Protein AF-A0A919GNT4-F1 (afdb_monomer_lite)

Sequence (77 aa):
MIDEVRSWLLARNDGVTDIGLDEDLIDSRLIDSLGFPEFLLFLEELAGRELDLGQESVVAFRTLRGIRDRVLAGAGR

Secondary structure (DSSP, 8-state):
-HHHHHHHHHHHSTT-----TT-BTTTTTSS-TTTHHHHHHHHHHHHTS-----HHHHHHHTBHHHIIIIIGGGTT-

pLDDT: mean 82.18, std 9.28, range [44.97, 90.5]

Radius of gyration: 11.59 Å; chains: 1; bounding box: 28×27×27 Å

Organism: NCBI:txid68272

Structure (mmCIF, N/CA/C/O backbone):
data_AF-A0A919GNT4-F1
#
_entry.id   AF-A0A919GNT4-F1
#
loop_
_atom_site.group_PDB
_atom_site.id
_atom_site.type_symbol
_atom_site.label_atom_id
_atom_site.label_alt_id
_atom_site.label_comp_id
_atom_site.label_asym_id
_atom_site.label_entity_id
_atom_site.label_seq_id
_atom_site.pdbx_PDB_ins_code
_atom_site.Cartn_x
_atom_site.Cartn_y
_atom_site.Cartn_z
_atom_site.occupancy
_atom_site.B_iso_or_equiv
_atom_site.auth_seq_id
_atom_site.auth_comp_id
_atom_site.auth_asym_id
_atom_site.auth_atom_id
_atom_site.pdbx_PDB_model_num
ATOM 1 N N . MET A 1 1 ? 4.091 -12.982 2.352 1.00 76.56 1 MET A N 1
ATOM 2 C CA . MET A 1 1 ? 4.278 -11.774 1.521 1.00 76.56 1 MET A CA 1
ATOM 3 C C . MET A 1 1 ? 2.976 -10.999 1.357 1.00 76.56 1 MET A C 1
ATOM 5 O O . MET A 1 1 ? 2.821 -10.032 2.078 1.00 76.56 1 MET A O 1
ATOM 9 N N . ILE A 1 2 ? 2.000 -11.399 0.524 1.00 84.88 2 ILE A N 1
ATOM 10 C CA . ILE A 1 2 ? 0.781 -10.563 0.363 1.00 84.88 2 ILE A CA 1
ATOM 11 C C . ILE A 1 2 ? -0.075 -10.455 1.641 1.00 84.88 2 ILE A C 1
ATOM 13 O O . ILE A 1 2 ? -0.744 -9.451 1.858 1.00 84.88 2 ILE A O 1
ATOM 17 N N . ASP A 1 3 ? -0.007 -11.468 2.505 1.00 86.69 3 ASP A N 1
ATOM 18 C CA . ASP A 1 3 ? -0.670 -11.481 3.813 1.00 86.69 3 ASP A CA 1
ATOM 19 C C . ASP A 1 3 ? -0.123 -10.408 4.774 1.00 86.69 3 ASP A C 1
ATOM 21 O O . ASP A 1 3 ? -0.872 -9.831 5.558 1.00 86.69 3 ASP A O 1
ATOM 25 N N . GLU A 1 4 ? 1.165 -10.059 4.650 1.00 89.19 4 GLU A N 1
ATOM 26 C CA . GLU A 1 4 ? 1.766 -8.967 5.429 1.00 89.19 4 GLU A CA 1
ATOM 27 C C . GLU A 1 4 ? 1.274 -7.607 4.945 1.00 89.19 4 GLU A C 1
ATOM 29 O O . GLU A 1 4 ? 0.935 -6.754 5.757 1.00 89.19 4 GLU A O 1
ATOM 34 N N . VAL A 1 5 ? 1.140 -7.433 3.625 1.00 88.06 5 VAL A N 1
ATOM 35 C CA . VAL A 1 5 ? 0.525 -6.232 3.037 1.00 88.06 5 VAL A CA 1
ATOM 36 C C . VAL A 1 5 ? -0.912 -6.075 3.533 1.00 88.06 5 VAL A C 1
ATOM 38 O O . VAL A 1 5 ? -1.301 -4.992 3.962 1.00 88.06 5 VAL A O 1
ATOM 41 N N . ARG A 1 6 ? -1.690 -7.166 3.542 1.00 89.25 6 ARG A N 1
ATOM 42 C CA . ARG A 1 6 ? -3.054 -7.173 4.089 1.00 89.25 6 ARG A CA 1
ATOM 43 C C . ARG A 1 6 ? -3.062 -6.797 5.570 1.00 89.25 6 ARG A C 1
ATOM 45 O O . ARG A 1 6 ? -3.816 -5.913 5.956 1.00 89.25 6 ARG A O 1
ATOM 52 N N . SER A 1 7 ? -2.214 -7.425 6.379 1.00 89.31 7 SER A N 1
ATOM 53 C CA . SER A 1 7 ? -2.133 -7.158 7.819 1.00 89.31 7 SER A CA 1
ATOM 54 C C . SER A 1 7 ? -1.741 -5.711 8.119 1.00 89.31 7 SER A C 1
ATOM 56 O O . SER A 1 7 ? -2.340 -5.084 8.989 1.00 89.31 7 SER A O 1
ATOM 58 N N . TRP A 1 8 ? -0.792 -5.150 7.365 1.00 90.06 8 TRP A N 1
ATOM 59 C CA . TRP A 1 8 ? -0.374 -3.755 7.500 1.00 90.06 8 TRP A CA 1
ATOM 60 C C . TRP A 1 8 ? -1.518 -2.784 7.192 1.00 90.06 8 TRP A C 1
ATOM 62 O O . TRP A 1 8 ? -1.733 -1.820 7.925 1.00 90.06 8 TRP A O 1
ATOM 72 N N . LEU A 1 9 ? -2.297 -3.065 6.143 1.00 88.50 9 LEU A N 1
ATOM 73 C CA . LEU A 1 9 ? -3.464 -2.259 5.784 1.00 88.50 9 LEU A CA 1
ATOM 74 C C . LEU A 1 9 ? -4.579 -2.367 6.829 1.00 88.50 9 LEU A C 1
ATOM 76 O O . LEU A 1 9 ? -5.126 -1.341 7.226 1.00 88.50 9 LEU A O 1
ATOM 80 N N . LEU A 1 10 ? -4.888 -3.576 7.306 1.00 89.25 10 LEU A N 1
ATOM 81 C CA . LEU A 1 10 ? -5.890 -3.795 8.355 1.00 89.25 10 LEU A CA 1
ATOM 82 C C . LEU A 1 10 ? -5.502 -3.095 9.665 1.00 89.25 10 LEU A C 1
ATOM 84 O O . LEU A 1 10 ? -6.345 -2.471 10.297 1.00 89.25 10 LEU A O 1
ATOM 88 N N . ALA A 1 11 ? -4.221 -3.125 10.045 1.00 88.81 11 ALA A N 1
ATOM 89 C CA . ALA A 1 11 ? -3.736 -2.471 11.262 1.00 88.81 11 ALA A CA 1
ATOM 90 C C . ALA A 1 11 ? -3.879 -0.938 11.236 1.00 88.81 11 ALA A C 1
ATOM 92 O O . ALA A 1 11 ? -3.946 -0.312 12.291 1.00 88.81 11 ALA A O 1
ATOM 93 N N . ARG A 1 12 ? -3.910 -0.325 10.046 1.00 86.88 12 ARG A N 1
ATOM 94 C CA . ARG A 1 12 ? -4.089 1.128 9.87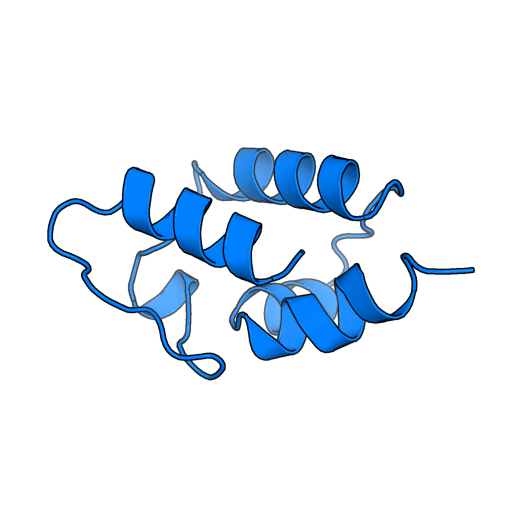7 1.00 86.88 12 ARG A CA 1
ATOM 95 C C . ARG A 1 12 ? -5.544 1.546 9.722 1.00 86.88 12 ARG A C 1
ATOM 97 O O . ARG A 1 12 ? -5.862 2.709 9.953 1.00 86.88 12 ARG A O 1
ATOM 104 N N . ASN A 1 13 ? -6.407 0.624 9.311 1.00 85.88 13 ASN A N 1
ATOM 105 C CA . ASN A 1 13 ? -7.798 0.899 8.992 1.00 85.88 13 ASN A CA 1
ATOM 106 C C . ASN A 1 13 ? -8.711 0.259 10.037 1.00 85.88 13 ASN A C 1
ATOM 108 O O . ASN A 1 13 ? -9.163 -0.878 9.894 1.00 85.88 13 ASN A O 1
ATOM 112 N N . ASP A 1 14 ? -8.995 1.023 11.090 1.00 79.25 14 ASP A N 1
ATOM 113 C CA . ASP 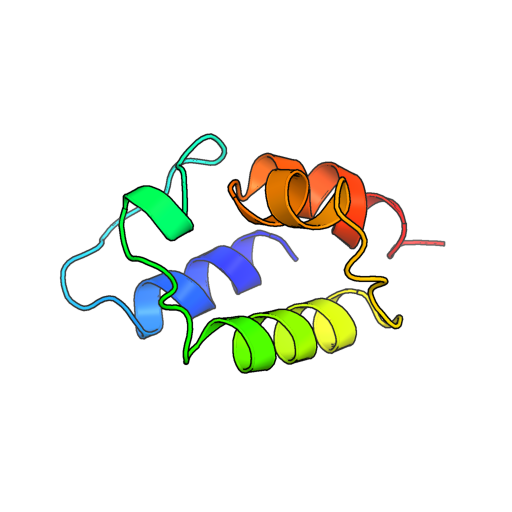A 1 14 ? -9.896 0.599 12.157 1.00 79.25 14 ASP A CA 1
ATOM 114 C C . ASP A 1 14 ? -11.320 0.415 11.596 1.00 79.25 14 ASP A C 1
ATOM 116 O O . ASP A 1 14 ? -11.913 1.338 11.034 1.00 79.25 14 ASP A O 1
ATOM 120 N N . GLY A 1 15 ? -11.853 -0.804 11.693 1.00 81.25 15 GLY A N 1
ATOM 121 C CA . GLY A 1 15 ? -13.168 -1.170 11.151 1.00 81.25 15 GLY A CA 1
ATOM 122 C C . GLY A 1 15 ? -13.145 -1.923 9.817 1.00 81.25 15 GLY A C 1
ATOM 123 O O . GLY A 1 15 ? -14.191 -2.417 9.391 1.00 81.25 15 GLY A O 1
ATOM 124 N N . VAL A 1 16 ? -11.980 -2.091 9.186 1.00 85.44 16 VAL A N 1
ATOM 125 C CA . VAL A 1 16 ? -11.827 -2.997 8.040 1.00 85.44 16 VAL A CA 1
ATOM 126 C C . VAL A 1 16 ? -11.464 -4.380 8.567 1.00 85.44 16 VAL A C 1
ATOM 128 O O . VAL A 1 16 ? -10.518 -4.540 9.331 1.00 85.4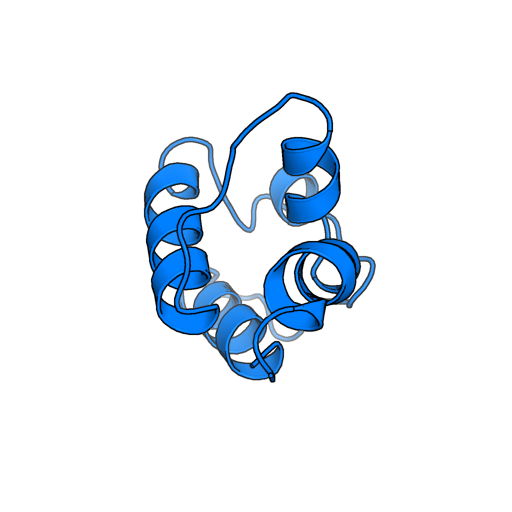4 16 VAL A O 1
ATOM 131 N N . THR A 1 17 ? -12.252 -5.387 8.198 1.00 82.62 17 THR A N 1
ATOM 132 C CA . THR A 1 17 ? -12.073 -6.773 8.670 1.00 82.62 17 THR A CA 1
ATOM 133 C C . THR A 1 17 ? -11.456 -7.679 7.616 1.00 82.62 17 THR A C 1
ATOM 135 O O . THR A 1 17 ? -10.775 -8.638 7.969 1.00 82.62 17 THR A O 1
ATOM 138 N N . ASP A 1 18 ? -11.659 -7.365 6.337 1.00 84.31 18 ASP A N 1
ATOM 139 C CA . ASP A 1 18 ? -11.023 -8.059 5.228 1.00 84.31 18 ASP A CA 1
ATOM 140 C C . ASP A 1 18 ? -10.839 -7.128 4.026 1.00 84.31 18 ASP A C 1
ATOM 142 O O . ASP A 1 18 ? -11.621 -6.198 3.831 1.00 84.31 18 ASP A O 1
ATOM 146 N N . ILE A 1 19 ? -9.804 -7.381 3.220 1.00 86.88 19 ILE A N 1
ATOM 147 C CA . ILE A 1 19 ? -9.494 -6.605 2.012 1.00 86.88 19 ILE A CA 1
ATOM 148 C C . ILE A 1 19 ? -9.418 -7.568 0.828 1.00 86.88 19 ILE A C 1
ATOM 150 O O . ILE A 1 19 ? -8.600 -8.490 0.807 1.00 86.88 19 ILE A O 1
ATOM 154 N N . GLY A 1 20 ? -10.256 -7.364 -0.185 1.00 88.12 20 GLY A N 1
ATOM 155 C CA . GLY A 1 20 ? -10.244 -8.182 -1.397 1.00 88.12 20 GLY A CA 1
ATOM 156 C C . GLY A 1 20 ? -8.924 -8.072 -2.170 1.00 88.12 20 GLY A C 1
ATOM 157 O O . GLY A 1 20 ? -8.249 -7.048 -2.146 1.00 88.12 20 GLY A O 1
ATOM 158 N N . LEU A 1 21 ? -8.540 -9.121 -2.908 1.00 85.69 21 LEU A N 1
ATOM 159 C CA . LEU A 1 21 ? -7.355 -9.047 -3.782 1.00 85.69 21 LEU A CA 1
ATOM 160 C C . LEU A 1 21 ? -7.524 -8.038 -4.929 1.00 85.69 21 LEU A C 1
ATOM 162 O O . LEU A 1 21 ? -6.549 -7.461 -5.406 1.00 85.69 21 LEU A O 1
ATOM 166 N N . ASP A 1 22 ? -8.766 -7.853 -5.352 1.00 87.00 22 ASP A N 1
ATOM 167 C CA . ASP A 1 22 ? -9.209 -6.933 -6.393 1.00 87.00 22 ASP A CA 1
ATOM 168 C C . ASP A 1 22 ? -9.649 -5.571 -5.843 1.00 87.00 22 ASP A C 1
ATOM 170 O O . ASP A 1 22 ? -10.057 -4.718 -6.624 1.00 87.00 22 ASP A O 1
ATOM 174 N N . GLU A 1 23 ? -9.580 -5.377 -4.523 1.00 86.81 23 GLU A N 1
ATOM 175 C CA . GLU A 1 23 ? -10.052 -4.153 -3.884 1.00 86.81 23 GLU A CA 1
ATOM 176 C C . GLU A 1 23 ? -9.122 -2.979 -4.191 1.00 86.81 23 GLU A C 1
ATOM 178 O O . GLU A 1 23 ? -7.894 -3.136 -4.145 1.00 86.81 23 GLU A O 1
ATOM 183 N N . ASP A 1 24 ? -9.706 -1.818 -4.497 1.00 87.31 24 ASP A N 1
ATOM 184 C CA . ASP A 1 24 ? -8.944 -0.603 -4.785 1.00 87.31 24 ASP A CA 1
ATOM 185 C C . ASP A 1 24 ? -8.568 0.108 -3.478 1.00 87.31 24 ASP A C 1
ATOM 187 O O . ASP A 1 24 ? -9.367 0.794 -2.849 1.00 87.31 24 ASP A O 1
ATOM 191 N N . LEU A 1 25 ? -7.310 -0.042 -3.072 1.00 86.94 25 LEU A N 1
ATOM 192 C CA . LEU A 1 25 ? -6.756 0.500 -1.834 1.00 86.94 25 LEU A CA 1
ATOM 193 C C . LEU A 1 25 ? -6.809 2.033 -1.764 1.00 86.94 25 LEU A C 1
ATOM 195 O O . LEU A 1 25 ? -6.829 2.596 -0.669 1.00 86.94 25 LEU A O 1
ATOM 199 N N . ILE A 1 26 ? -6.813 2.709 -2.913 1.00 85.06 26 ILE A N 1
ATOM 200 C CA . ILE A 1 26 ? -6.848 4.171 -2.987 1.00 85.06 26 ILE A CA 1
ATOM 201 C C . ILE A 1 26 ? -8.303 4.648 -2.948 1.00 85.06 26 ILE A C 1
ATOM 203 O O . ILE A 1 26 ? -8.625 5.572 -2.202 1.00 85.06 26 ILE A O 1
ATOM 207 N N . ASP A 1 27 ? -9.190 4.009 -3.716 1.00 85.06 27 ASP A N 1
ATOM 208 C CA . ASP A 1 27 ? -10.618 4.359 -3.753 1.00 85.06 27 ASP A CA 1
ATOM 209 C C . ASP A 1 27 ? -11.319 4.048 -2.423 1.00 85.06 27 ASP A C 1
ATOM 211 O O . ASP A 1 27 ? -12.013 4.902 -1.867 1.00 85.06 27 ASP A O 1
ATOM 215 N N . SER A 1 28 ? -11.027 2.882 -1.833 1.00 84.75 28 SER A N 1
ATOM 216 C CA . SER A 1 28 ? -11.498 2.489 -0.501 1.00 84.75 28 SER A CA 1
ATOM 217 C C . SER A 1 28 ? -10.882 3.316 0.635 1.00 84.75 28 SER A C 1
ATOM 219 O O . SER A 1 28 ? -11.216 3.085 1.795 1.00 84.75 28 SER A O 1
ATOM 221 N N . ARG A 1 29 ? -9.990 4.273 0.326 1.00 85.25 29 ARG A N 1
ATOM 222 C CA . ARG A 1 29 ? -9.250 5.105 1.292 1.00 85.25 29 ARG A CA 1
ATOM 223 C C . ARG A 1 29 ? -8.483 4.294 2.336 1.00 85.25 29 ARG A C 1
ATOM 225 O O . ARG A 1 29 ? -8.301 4.740 3.462 1.00 85.25 29 ARG A O 1
ATOM 232 N N . LEU A 1 30 ? -8.013 3.109 1.949 1.00 87.06 30 LEU A N 1
ATOM 233 C CA . LEU A 1 30 ? -7.139 2.290 2.788 1.00 87.06 30 LEU A CA 1
ATOM 234 C C . LEU A 1 30 ? -5.725 2.879 2.847 1.00 87.06 30 LEU A C 1
ATOM 236 O O . LEU A 1 30 ? -5.001 2.658 3.821 1.00 87.06 30 LEU A O 1
ATOM 240 N N . ILE A 1 31 ? -5.342 3.619 1.799 1.00 85.00 31 ILE A N 1
ATOM 241 C CA . ILE A 1 31 ? -4.101 4.383 1.710 1.00 85.00 31 ILE A CA 1
ATOM 242 C C . ILE A 1 31 ? -4.403 5.795 1.204 1.00 85.00 31 ILE A C 1
ATOM 244 O O . ILE A 1 31 ? -4.782 5.993 0.050 1.00 85.00 31 ILE A O 1
ATOM 248 N N . ASP A 1 32 ? -4.157 6.787 2.053 1.00 81.62 32 ASP A N 1
ATOM 249 C CA . ASP A 1 32 ? -4.173 8.197 1.669 1.00 81.62 32 ASP A CA 1
ATOM 250 C C . ASP A 1 32 ? -2.845 8.641 1.037 1.00 81.62 32 ASP A C 1
ATOM 252 O O . ASP A 1 32 ? -1.795 8.015 1.205 1.00 81.62 32 ASP A O 1
ATOM 256 N N . SER A 1 33 ? -2.858 9.800 0.374 1.00 76.06 33 SER A N 1
ATOM 257 C CA . SER A 1 33 ? -1.673 10.406 -0.256 1.00 76.06 33 SER A CA 1
ATOM 258 C C . SER A 1 33 ? -0.480 10.587 0.693 1.00 76.06 33 SER A C 1
ATOM 260 O O . SER A 1 33 ? 0.664 10.531 0.251 1.00 76.06 33 SER A O 1
ATOM 262 N N . LEU A 1 34 ? -0.737 10.770 1.992 1.00 83.19 34 LEU A N 1
ATOM 263 C CA . LEU A 1 34 ? 0.288 10.881 3.035 1.00 83.19 34 LEU A CA 1
ATOM 264 C C . LEU A 1 34 ? 0.879 9.526 3.445 1.00 83.19 34 LEU A C 1
ATOM 266 O O . LEU A 1 34 ? 2.050 9.459 3.802 1.00 83.19 34 LEU A O 1
ATOM 270 N N . GLY A 1 35 ? 0.081 8.456 3.400 1.00 82.94 35 GLY A N 1
ATOM 271 C CA . GLY A 1 35 ? 0.515 7.099 3.742 1.00 82.94 35 GLY A CA 1
ATOM 272 C C . GLY A 1 35 ? 1.161 6.356 2.574 1.00 82.94 35 GLY A C 1
ATOM 273 O O . GLY A 1 35 ? 1.801 5.329 2.785 1.00 82.94 35 GLY A O 1
ATOM 274 N N . PHE A 1 36 ? 1.016 6.874 1.352 1.00 84.25 36 PHE A N 1
ATOM 275 C CA . PHE A 1 36 ? 1.531 6.244 0.140 1.00 84.25 36 PHE A CA 1
ATOM 276 C C . PHE A 1 36 ? 3.062 6.064 0.141 1.00 84.25 36 PHE A C 1
ATOM 278 O O . PHE A 1 36 ? 3.507 4.952 -0.125 1.00 84.25 36 PHE A O 1
ATOM 285 N N . PRO A 1 37 ? 3.892 7.066 0.499 1.00 86.62 37 PRO A N 1
ATOM 286 C CA . PRO A 1 37 ? 5.346 6.882 0.555 1.00 86.62 37 PRO A CA 1
ATOM 287 C C . PRO A 1 37 ? 5.779 5.830 1.586 1.00 86.62 37 PRO A C 1
ATOM 289 O O . PRO A 1 37 ? 6.699 5.059 1.335 1.00 86.62 37 PRO A O 1
ATOM 292 N N . GLU A 1 38 ? 5.097 5.767 2.732 1.00 89.31 38 GLU A N 1
ATOM 293 C CA . GLU A 1 38 ? 5.391 4.790 3.789 1.00 89.31 38 GLU A CA 1
ATOM 294 C C . GLU A 1 38 ? 5.009 3.367 3.364 1.00 89.31 38 GLU A C 1
ATOM 296 O O . GLU A 1 38 ? 5.735 2.411 3.627 1.00 89.31 38 GLU A O 1
ATOM 301 N N . PHE A 1 39 ? 3.897 3.232 2.638 1.00 88.06 39 PHE A N 1
ATOM 302 C CA . PHE A 1 39 ? 3.494 1.963 2.045 1.00 88.06 39 PHE A CA 1
ATOM 303 C C . PHE A 1 39 ? 4.502 1.453 1.015 1.00 88.06 39 PHE A C 1
ATOM 305 O O . PHE A 1 39 ? 4.775 0.258 0.950 1.00 88.06 39 PHE A O 1
ATOM 312 N N . LEU A 1 40 ? 5.069 2.353 0.215 1.00 86.38 40 LEU A N 1
ATOM 313 C CA . LEU A 1 40 ? 6.062 1.991 -0.787 1.00 86.38 40 LEU A CA 1
ATOM 314 C C . LEU A 1 40 ? 7.352 1.487 -0.155 1.00 86.38 40 LEU A C 1
ATOM 316 O O . LEU A 1 40 ? 7.804 0.417 -0.543 1.00 86.38 40 LEU A O 1
ATOM 320 N N . LEU A 1 41 ? 7.861 2.179 0.867 1.00 87.62 41 LEU A N 1
ATOM 321 C CA . LEU A 1 41 ? 9.003 1.716 1.661 1.00 87.62 41 LEU A CA 1
ATOM 322 C C . LEU A 1 41 ? 8.758 0.313 2.229 1.00 87.62 41 LEU A C 1
ATOM 324 O O . LEU A 1 41 ? 9.590 -0.576 2.075 1.00 87.62 41 LEU A O 1
ATOM 328 N N . PHE A 1 42 ? 7.576 0.078 2.805 1.00 89.75 42 PHE A N 1
ATOM 329 C CA . PHE A 1 42 ? 7.202 -1.245 3.303 1.00 89.75 42 PHE A CA 1
ATOM 330 C C . PHE A 1 42 ? 7.217 -2.312 2.195 1.00 89.75 42 PHE A C 1
ATOM 332 O O . PHE A 1 42 ? 7.703 -3.425 2.398 1.00 89.75 42 PHE A O 1
ATOM 339 N N . LEU A 1 43 ? 6.706 -1.988 1.005 1.00 87.12 43 LEU A N 1
ATOM 340 C CA . LEU A 1 43 ? 6.723 -2.906 -0.133 1.00 87.12 43 LEU A CA 1
ATOM 341 C C . LEU A 1 43 ? 8.135 -3.145 -0.683 1.00 87.12 43 LEU A C 1
ATOM 343 O O . LEU A 1 43 ? 8.413 -4.259 -1.120 1.00 87.12 43 LEU A O 1
ATOM 347 N N . GLU A 1 44 ? 9.008 -2.140 -0.667 1.00 88.44 44 GLU A N 1
ATOM 348 C CA . GLU A 1 44 ? 10.421 -2.255 -1.044 1.00 88.44 44 GLU A CA 1
ATOM 349 C C . GLU A 1 44 ? 11.177 -3.178 -0.094 1.00 88.44 44 GLU A C 1
ATOM 351 O O . GLU A 1 44 ? 11.891 -4.072 -0.549 1.00 88.44 44 GLU A O 1
ATOM 356 N N . GLU A 1 45 ? 10.970 -3.017 1.216 1.00 89.06 45 GLU A N 1
ATOM 357 C CA . GLU A 1 45 ? 11.538 -3.893 2.242 1.00 89.06 45 GLU A CA 1
ATOM 358 C C . GLU A 1 45 ? 11.043 -5.332 2.078 1.00 89.06 45 GLU A C 1
ATOM 360 O O . GLU A 1 45 ? 11.837 -6.273 2.082 1.00 89.06 45 GLU A O 1
ATOM 365 N N . LEU A 1 46 ? 9.737 -5.507 1.857 1.00 87.81 46 LEU A N 1
ATOM 366 C CA . LEU A 1 46 ? 9.128 -6.820 1.658 1.00 87.81 46 LEU A CA 1
ATOM 367 C C . LEU A 1 46 ? 9.601 -7.490 0.356 1.00 87.81 46 LEU A C 1
ATOM 369 O O . LEU A 1 46 ? 9.756 -8.710 0.304 1.00 87.81 46 LEU A O 1
ATOM 373 N N . ALA A 1 47 ? 9.801 -6.708 -0.708 1.00 85.06 47 ALA A N 1
ATOM 374 C CA . ALA A 1 47 ? 10.271 -7.195 -2.003 1.00 85.06 47 ALA A CA 1
ATOM 375 C C . ALA A 1 47 ? 11.801 -7.319 -2.087 1.00 85.06 47 ALA A C 1
ATOM 377 O O . ALA A 1 47 ? 12.300 -7.946 -3.023 1.00 85.06 47 ALA A O 1
ATOM 378 N N . GLY A 1 48 ? 12.538 -6.712 -1.153 1.00 86.75 48 GLY A N 1
ATOM 379 C CA . GLY A 1 48 ? 13.999 -6.653 -1.143 1.00 86.75 48 GLY A CA 1
ATOM 380 C C . GLY A 1 48 ? 14.600 -5.858 -2.306 1.00 86.75 48 GLY A C 1
ATOM 381 O O . GLY A 1 48 ? 15.735 -6.123 -2.703 1.00 86.75 48 GLY A O 1
ATOM 382 N N . ARG A 1 49 ? 13.843 -4.932 -2.905 1.00 84.56 49 ARG A N 1
ATOM 383 C CA . ARG A 1 49 ? 14.275 -4.134 -4.063 1.00 84.56 49 ARG A CA 1
ATOM 384 C C . ARG A 1 49 ? 13.564 -2.790 -4.108 1.00 84.56 49 ARG A C 1
ATOM 386 O O . ARG A 1 49 ? 12.417 -2.692 -3.688 1.00 84.56 49 ARG A O 1
ATOM 393 N N . GLU A 1 50 ? 14.221 -1.811 -4.716 1.00 83.31 50 GLU A N 1
ATOM 394 C CA . GLU A 1 50 ? 13.638 -0.494 -4.976 1.00 83.31 50 GLU A CA 1
ATOM 395 C C . GLU A 1 50 ? 12.477 -0.598 -5.985 1.00 83.31 50 GLU A C 1
ATOM 397 O O . GLU A 1 50 ? 12.518 -1.392 -6.943 1.00 83.31 50 GLU A O 1
ATOM 402 N N . LEU A 1 51 ?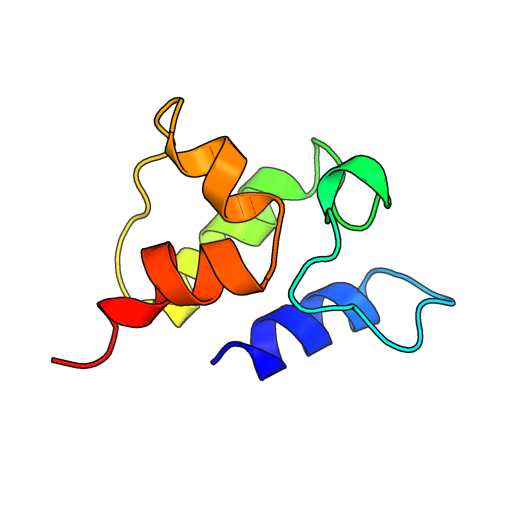 11.415 0.172 -5.752 1.00 82.00 51 LEU A N 1
ATOM 403 C CA . LEU A 1 51 ? 10.219 0.204 -6.585 1.00 82.00 51 LEU A CA 1
ATOM 404 C C . LEU A 1 51 ? 10.191 1.480 -7.424 1.00 82.00 51 LEU A C 1
ATOM 406 O O . LEU A 1 51 ? 10.062 2.584 -6.910 1.00 82.00 51 LEU A O 1
ATOM 410 N N . ASP A 1 52 ? 10.227 1.322 -8.748 1.00 74.06 52 ASP A N 1
ATOM 411 C CA . ASP A 1 52 ? 10.109 2.453 -9.667 1.00 74.06 52 ASP A CA 1
ATOM 412 C C . ASP A 1 52 ? 8.641 2.896 -9.804 1.00 74.06 52 ASP A C 1
ATOM 414 O O . ASP A 1 52 ? 7.779 2.168 -10.315 1.00 74.06 52 ASP A O 1
ATOM 418 N N . LEU A 1 53 ? 8.342 4.101 -9.317 1.00 70.06 53 LEU A N 1
ATOM 419 C CA . LEU A 1 53 ? 7.004 4.701 -9.292 1.00 70.06 53 LEU A CA 1
ATOM 420 C C . LEU A 1 53 ? 6.672 5.434 -10.596 1.00 70.06 53 LEU A C 1
ATOM 422 O O . LEU A 1 53 ? 6.266 6.597 -10.594 1.00 70.06 53 LEU A O 1
ATOM 426 N N . GLY A 1 54 ? 6.833 4.759 -11.730 1.00 72.38 54 GLY A N 1
ATOM 427 C CA . GLY A 1 54 ? 6.303 5.237 -13.002 1.00 72.38 54 GLY A CA 1
ATOM 428 C C . GLY A 1 54 ? 4.765 5.267 -13.041 1.00 72.38 54 GLY A C 1
ATOM 429 O O . GLY A 1 54 ? 4.073 4.712 -12.183 1.00 72.38 54 GLY A O 1
ATOM 430 N N . GLN A 1 55 ? 4.207 5.872 -14.095 1.00 57.69 55 GLN A N 1
ATOM 431 C CA . GLN A 1 55 ? 2.751 5.977 -14.318 1.00 57.69 55 GLN A CA 1
ATOM 432 C C . GLN A 1 55 ? 2.031 4.613 -14.327 1.00 57.69 55 GLN A C 1
ATOM 434 O O . GLN A 1 55 ? 0.911 4.495 -13.833 1.00 57.69 55 GLN A O 1
ATOM 439 N N . GLU A 1 56 ? 2.673 3.561 -14.840 1.00 57.34 56 GLU A N 1
ATOM 440 C CA . GLU A 1 56 ? 2.103 2.204 -14.857 1.00 57.34 56 GLU A CA 1
ATOM 441 C C . GLU A 1 56 ? 2.129 1.518 -13.482 1.00 57.34 56 GLU A C 1
ATOM 443 O O . GLU A 1 56 ? 1.318 0.628 -13.217 1.00 57.34 56 GLU A O 1
ATOM 448 N N . SER A 1 57 ? 3.021 1.945 -12.586 1.00 68.62 57 SER A N 1
ATOM 449 C CA . SER A 1 57 ? 3.189 1.340 -11.265 1.00 68.62 57 SER A CA 1
ATOM 450 C C . SER A 1 57 ? 2.070 1.754 -10.312 1.00 68.62 57 SER A C 1
ATOM 452 O O . SER A 1 57 ? 1.571 0.918 -9.564 1.00 68.62 57 SER A O 1
ATOM 454 N N . VAL A 1 58 ? 1.580 2.998 -10.393 1.00 75.31 58 VAL A N 1
ATOM 455 C CA . VAL A 1 58 ? 0.459 3.485 -9.560 1.00 75.31 58 VAL A CA 1
ATOM 456 C C . VAL A 1 58 ? -0.784 2.604 -9.717 1.00 75.31 58 VAL A C 1
ATOM 458 O O . VAL A 1 58 ? -1.431 2.261 -8.729 1.00 75.31 58 VAL A O 1
ATOM 461 N N . VAL A 1 59 ? -1.089 2.171 -10.943 1.00 76.69 59 VAL A N 1
ATOM 462 C CA . VAL A 1 59 ? -2.217 1.265 -11.217 1.00 76.69 59 VAL A CA 1
ATOM 463 C C . VAL A 1 59 ? -1.992 -0.115 -10.590 1.00 76.69 59 VAL A C 1
ATOM 465 O O . VAL A 1 59 ? -2.940 -0.739 -10.119 1.00 76.69 59 VAL A O 1
ATOM 468 N N . ALA A 1 60 ? -0.746 -0.588 -10.528 1.00 79.06 60 ALA A N 1
ATOM 469 C CA . ALA A 1 60 ? -0.418 -1.855 -9.882 1.00 79.06 60 ALA A CA 1
ATOM 470 C C . ALA A 1 60 ? -0.555 -1.791 -8.350 1.00 79.06 60 ALA A C 1
ATOM 472 O O . ALA A 1 60 ? -0.972 -2.778 -7.749 1.00 79.06 60 ALA A O 1
ATOM 473 N N . PHE A 1 61 ? -0.273 -0.643 -7.725 1.00 81.62 61 PHE A N 1
ATOM 474 C CA . PHE A 1 61 ? -0.424 -0.450 -6.275 1.00 81.62 61 PHE A CA 1
ATOM 475 C C . PHE A 1 61 ? -1.869 -0.253 -5.819 1.00 81.62 61 PHE A C 1
ATOM 477 O O . PHE A 1 61 ? -2.146 -0.357 -4.628 1.00 81.62 61 PHE A O 1
ATOM 484 N N . ARG A 1 62 ? -2.8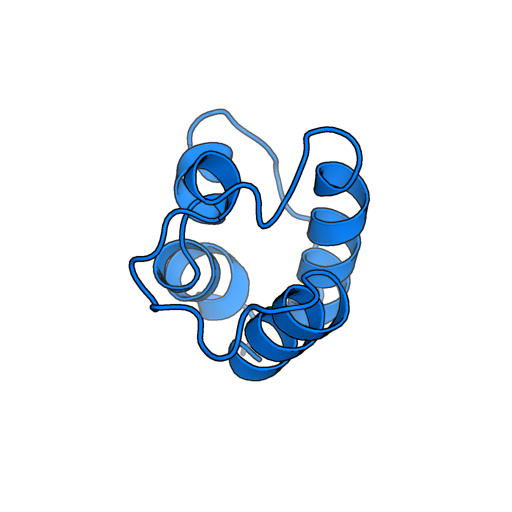01 -0.013 -6.750 1.00 86.62 62 ARG A N 1
ATOM 485 C CA . ARG A 1 62 ? -4.224 0.112 -6.422 1.00 86.62 62 ARG A CA 1
ATOM 486 C C . ARG A 1 62 ? -4.828 -1.168 -5.881 1.00 86.62 62 ARG A C 1
ATOM 488 O O . ARG A 1 62 ? -5.748 -1.076 -5.097 1.00 86.62 62 ARG A O 1
ATOM 495 N N . THR A 1 63 ? -4.334 -2.343 -6.265 1.00 90.50 63 THR A N 1
ATOM 496 C CA . THR A 1 63 ? -4.922 -3.618 -5.825 1.00 90.50 63 THR A CA 1
ATOM 497 C C . THR A 1 63 ? -3.865 -4.534 -5.234 1.00 90.50 63 THR A C 1
ATOM 499 O O . THR A 1 63 ? -2.734 -4.599 -5.722 1.00 90.50 63 THR A O 1
ATOM 502 N N . LEU A 1 64 ? -4.241 -5.325 -4.225 1.00 89.00 64 LEU A N 1
ATOM 503 C CA . LEU A 1 64 ? -3.352 -6.346 -3.657 1.00 89.00 64 LEU A CA 1
ATOM 504 C C . LEU A 1 64 ? -2.891 -7.354 -4.720 1.00 89.00 64 LEU A C 1
ATOM 506 O O . LEU A 1 64 ? -1.750 -7.817 -4.689 1.00 89.00 64 LEU A O 1
ATOM 510 N N . ARG A 1 65 ? -3.747 -7.680 -5.696 1.00 89.06 65 ARG A N 1
ATOM 511 C CA . ARG A 1 65 ? -3.363 -8.509 -6.840 1.00 89.06 65 ARG A CA 1
ATOM 512 C C . ARG A 1 65 ? -2.262 -7.849 -7.660 1.00 89.06 65 ARG A C 1
ATOM 514 O O . ARG A 1 65 ? -1.296 -8.529 -7.985 1.00 89.06 65 ARG A O 1
ATOM 521 N N . GLY A 1 66 ? -2.397 -6.567 -7.994 1.00 87.94 66 GLY A N 1
ATOM 522 C CA . GLY A 1 66 ? -1.392 -5.837 -8.767 1.00 87.94 66 GLY A CA 1
ATOM 523 C C . GLY A 1 66 ? -0.043 -5.799 -8.051 1.00 87.94 66 GLY A C 1
ATOM 524 O O . GLY A 1 66 ? 0.979 -6.112 -8.659 1.00 87.94 66 GLY A O 1
ATOM 525 N N . ILE A 1 67 ? -0.052 -5.552 -6.740 1.00 86.81 67 ILE A N 1
ATOM 526 C CA . ILE A 1 67 ? 1.140 -5.619 -5.887 1.00 86.81 67 ILE A CA 1
ATOM 527 C C . ILE A 1 67 ? 1.743 -7.023 -5.941 1.00 86.81 67 ILE A C 1
ATOM 529 O O . ILE A 1 67 ? 2.924 -7.191 -6.228 1.00 86.81 67 ILE A O 1
ATOM 533 N N . ARG A 1 68 ? 0.940 -8.069 -5.743 1.00 87.62 68 ARG A N 1
ATOM 534 C CA . ARG A 1 68 ? 1.430 -9.449 -5.817 1.00 87.62 68 ARG A CA 1
ATOM 535 C C . ARG A 1 68 ? 2.089 -9.760 -7.166 1.00 87.62 68 ARG A C 1
ATOM 537 O O . ARG A 1 68 ? 3.175 -10.325 -7.186 1.00 87.62 68 ARG A O 1
ATOM 544 N N . ASP A 1 69 ? 1.448 -9.394 -8.271 1.00 85.69 69 ASP A N 1
ATOM 545 C CA . ASP A 1 69 ? 1.891 -9.739 -9.627 1.00 85.69 69 ASP A CA 1
ATOM 546 C C . ASP A 1 69 ? 3.052 -8.874 -10.144 1.00 85.69 69 ASP A C 1
ATOM 548 O O . ASP A 1 69 ? 3.852 -9.335 -10.952 1.00 85.69 69 ASP A O 1
ATOM 552 N N . ARG A 1 70 ? 3.163 -7.614 -9.708 1.00 82.25 70 ARG A N 1
ATOM 553 C CA . ARG A 1 70 ? 4.178 -6.666 -10.208 1.00 82.25 70 ARG A CA 1
ATOM 554 C C . ARG A 1 70 ? 5.306 -6.412 -9.219 1.00 82.25 70 ARG A C 1
ATOM 556 O O . ARG A 1 70 ? 6.448 -6.215 -9.629 1.00 82.25 70 ARG A O 1
ATOM 563 N N . VAL A 1 71 ? 5.002 -6.413 -7.925 1.00 80.44 71 VAL A N 1
ATOM 564 C CA . VAL A 1 71 ? 5.975 -6.169 -6.855 1.00 80.44 71 VAL A CA 1
ATOM 565 C C . VAL A 1 71 ? 6.583 -7.491 -6.408 1.00 80.44 71 VAL A C 1
ATOM 567 O O . VAL A 1 71 ? 7.791 -7.692 -6.545 1.00 80.44 71 VAL A O 1
ATOM 570 N N . LEU A 1 72 ? 5.731 -8.420 -5.969 1.00 78.62 72 LEU A N 1
ATOM 571 C CA . LEU A 1 72 ? 6.157 -9.651 -5.298 1.00 78.62 72 LEU A CA 1
ATOM 572 C C . LEU A 1 72 ? 6.486 -10.807 -6.249 1.00 78.62 72 LEU A C 1
ATOM 574 O O . LEU A 1 72 ? 7.205 -11.719 -5.854 1.00 78.62 72 LEU A O 1
ATOM 578 N N . ALA A 1 73 ? 6.034 -10.773 -7.505 1.00 77.19 7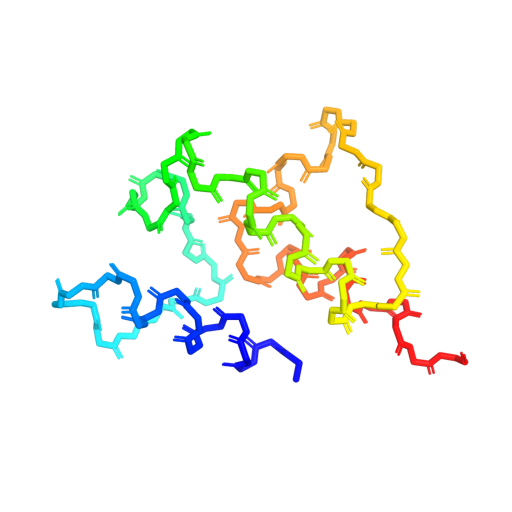3 ALA A N 1
ATOM 579 C CA . ALA A 1 73 ? 6.315 -11.835 -8.476 1.00 77.19 73 ALA A CA 1
ATOM 580 C C . ALA A 1 73 ? 7.813 -12.009 -8.796 1.00 77.19 73 ALA A C 1
ATOM 582 O O . ALA A 1 73 ? 8.217 -13.067 -9.275 1.00 77.19 73 ALA A O 1
ATOM 583 N N . GLY A 1 74 ? 8.638 -10.989 -8.530 1.00 63.03 74 GLY A N 1
ATOM 584 C CA . GLY A 1 74 ? 10.092 -11.031 -8.712 1.00 63.03 74 GLY A CA 1
ATOM 585 C C . GLY A 1 74 ? 10.902 -11.323 -7.443 1.00 63.03 74 GLY A C 1
ATOM 586 O O . GLY A 1 74 ? 12.098 -11.563 -7.554 1.00 63.03 74 GLY A O 1
ATOM 587 N N . ALA A 1 75 ? 10.285 -11.327 -6.257 1.00 58.41 75 ALA A N 1
ATOM 588 C CA . ALA A 1 75 ? 10.974 -11.363 -4.956 1.00 58.41 75 ALA A CA 1
ATOM 589 C C . ALA A 1 75 ? 11.448 -12.772 -4.520 1.00 58.41 75 ALA A C 1
ATOM 591 O O . ALA A 1 75 ? 11.617 -13.040 -3.335 1.00 58.41 75 ALA A O 1
ATOM 592 N N . GLY A 1 76 ? 11.620 -13.705 -5.461 1.00 50.00 76 GLY A N 1
ATOM 593 C CA . GLY A 1 76 ? 11.845 -15.126 -5.168 1.00 50.00 76 GLY A CA 1
ATOM 594 C C . GLY A 1 76 ? 12.866 -15.828 -6.064 1.00 50.00 76 GLY A C 1
ATOM 595 O O . GLY A 1 76 ? 12.701 -17.021 -6.318 1.00 50.00 76 GLY A O 1
ATOM 596 N N . ARG A 1 77 ? 13.879 -15.119 -6.574 1.00 44.97 77 ARG A N 1
ATOM 597 C CA . ARG A 1 77 ? 15.019 -15.732 -7.276 1.00 44.97 77 ARG A CA 1
ATOM 598 C C . ARG A 1 77 ? 16.323 -15.537 -6.531 1.00 44.97 77 ARG A C 1
ATOM 600 O O . ARG A 1 77 ? 16.564 -14.394 -6.095 1.00 44.97 77 ARG A O 1
#

Foldseek 3Di:
DLVVLFVVLPVQDPPDPGADQAAFCVVVVSDDPVCVVVSQVVLCVVLVHHDDPDPVVNVLVRGSNSSCVPRVVNSPD

InterPro domains:
  IPR036736 ACP-like superfamily [G3DSA:1.10.1200.10] (1-74)
  IPR036736 ACP-like superfamily [SSF47336] (2-72)